Protein AF-A0AAV2WQS1-F1 (afdb_monomer_lite)

pLDDT: mean 81.06, std 15.72, range [41.22, 96.88]

Sequence (80 aa):
MSLYLRYESAVANSCGNHTGVFGLAKSHRLSPRDRAWWRESNDWLNAAYPDPATVDPTLFDRTLNPLDHLLVQGRCKRCA

Structure (mmCIF, N/CA/C/O backbone):
data_AF-A0AAV2WQS1-F1
#
_entry.id   AF-A0AAV2WQS1-F1
#
loop_
_atom_site.group_PDB
_atom_site.id
_atom_site.type_symbol
_atom_site.label_atom_id
_atom_site.label_alt_id
_atom_site.label_comp_id
_atom_site.label_asym_id
_atom_site.label_entity_id
_atom_site.label_seq_id
_atom_site.pdbx_PDB_ins_code
_atom_site.Cartn_x
_atom_site.Cartn_y
_atom_site.Cartn_z
_atom_site.occupancy
_atom_site.B_iso_or_equiv
_atom_site.auth_seq_id
_atom_site.auth_comp_id
_atom_site.auth_asym_id
_atom_site.auth_atom_id
_atom_site.pdbx_PDB_model_num
ATOM 1 N N . MET A 1 1 ? -3.563 22.720 -16.063 1.00 62.47 1 MET A N 1
ATOM 2 C CA . MET A 1 1 ? -3.757 21.310 -16.469 1.00 62.47 1 MET A CA 1
ATOM 3 C C . MET A 1 1 ? -2.690 20.478 -15.787 1.00 62.47 1 MET A C 1
ATOM 5 O O . MET A 1 1 ? -1.519 20.744 -16.016 1.00 62.47 1 MET A O 1
ATOM 9 N N . SER A 1 2 ? -3.077 19.544 -14.920 1.00 67.94 2 SER A N 1
ATOM 10 C CA . SER A 1 2 ? -2.133 18.647 -14.240 1.00 67.94 2 SER A CA 1
ATOM 11 C C . SER A 1 2 ? -1.953 17.372 -15.061 1.00 67.94 2 SER A C 1
ATOM 13 O O . SER A 1 2 ? -2.937 16.802 -15.531 1.00 67.94 2 SER A O 1
ATOM 15 N N . LEU A 1 3 ? -0.707 16.936 -15.249 1.00 83.06 3 LEU A N 1
ATOM 16 C CA . LEU A 1 3 ? -0.384 15.682 -15.926 1.00 83.06 3 LEU A CA 1
ATOM 17 C C . LEU A 1 3 ? -0.563 14.520 -14.943 1.00 83.06 3 LEU A C 1
ATOM 19 O O . LEU A 1 3 ? 0.117 14.467 -13.920 1.00 83.06 3 LEU A O 1
ATOM 23 N N . TYR A 1 4 ? -1.450 13.582 -15.263 1.00 76.75 4 TYR A N 1
ATOM 24 C CA . TYR A 1 4 ? -1.554 12.321 -14.534 1.00 76.75 4 TYR A CA 1
ATOM 25 C C . TYR A 1 4 ? -0.643 11.286 -15.188 1.00 76.75 4 TYR A C 1
ATOM 27 O O . TYR A 1 4 ? -0.860 10.888 -16.331 1.00 76.75 4 TYR A O 1
ATOM 35 N N . LEU A 1 5 ? 0.382 10.853 -14.454 1.00 78.38 5 LEU A N 1
ATOM 36 C CA . LEU A 1 5 ? 1.270 9.770 -14.864 1.00 78.38 5 LEU A CA 1
ATOM 37 C C . LEU A 1 5 ? 0.819 8.472 -14.199 1.00 78.38 5 LEU A C 1
ATOM 39 O O . LEU A 1 5 ? 0.747 8.381 -12.973 1.00 78.38 5 LEU A O 1
ATOM 43 N N . ARG A 1 6 ? 0.526 7.456 -15.013 1.00 79.75 6 ARG A N 1
ATOM 44 C CA . ARG A 1 6 ? 0.209 6.108 -14.541 1.00 79.75 6 ARG A CA 1
ATOM 45 C C . ARG A 1 6 ? 1.455 5.236 -14.630 1.00 79.75 6 ARG A C 1
ATOM 47 O O . ARG A 1 6 ? 2.010 5.060 -15.708 1.00 79.75 6 ARG A O 1
ATOM 54 N N . TYR A 1 7 ? 1.878 4.689 -13.493 1.00 79.81 7 TYR A N 1
ATOM 55 C CA . TYR A 1 7 ? 3.012 3.771 -13.426 1.00 79.81 7 TYR A CA 1
ATOM 56 C C . TYR A 1 7 ? 2.531 2.318 -13.504 1.00 79.81 7 TYR A C 1
ATOM 58 O O . TYR A 1 7 ? 1.901 1.803 -12.573 1.00 79.81 7 TYR A O 1
ATOM 66 N N . GLU A 1 8 ? 2.850 1.644 -14.606 1.00 85.38 8 GLU A N 1
ATOM 67 C CA . GLU A 1 8 ? 2.513 0.241 -14.842 1.00 85.38 8 GLU A CA 1
ATOM 68 C C . GLU A 1 8 ? 3.580 -0.480 -15.668 1.00 85.38 8 GLU A C 1
ATOM 70 O O . GLU A 1 8 ? 4.481 0.133 -16.239 1.00 85.38 8 GLU A O 1
ATOM 75 N N . SER A 1 9 ? 3.499 -1.809 -15.701 1.00 84.00 9 SER A N 1
ATOM 76 C CA . SER A 1 9 ? 4.377 -2.636 -16.517 1.00 84.00 9 SER A CA 1
ATOM 77 C C . SER A 1 9 ? 4.207 -2.306 -17.994 1.00 84.00 9 SER A C 1
ATOM 79 O O . SER A 1 9 ? 3.085 -2.240 -18.489 1.00 84.00 9 SER A O 1
ATOM 81 N N . ALA A 1 10 ? 5.318 -2.215 -18.724 1.00 86.19 10 ALA A N 1
ATOM 82 C CA . ALA A 1 10 ? 5.286 -2.096 -20.179 1.00 86.19 10 ALA A CA 1
ATOM 83 C C . ALA A 1 10 ? 4.708 -3.349 -20.872 1.00 86.19 10 ALA A C 1
ATOM 85 O O . ALA A 1 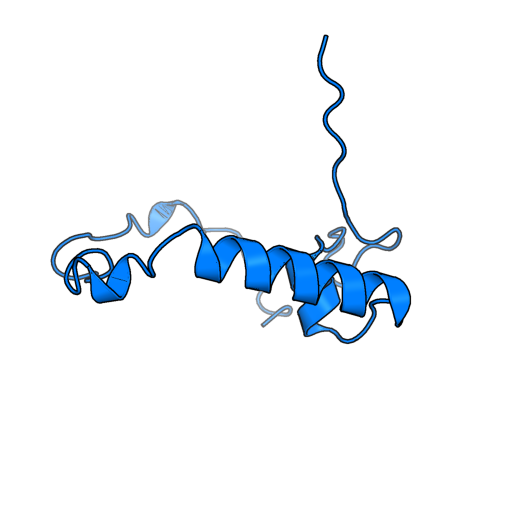10 ? 4.315 -3.278 -22.032 1.00 86.19 10 ALA A O 1
ATOM 86 N N . VAL A 1 11 ? 4.644 -4.491 -20.174 1.00 86.62 11 VAL A N 1
ATOM 87 C CA . VAL A 1 11 ? 4.181 -5.771 -20.722 1.00 86.62 11 VAL A CA 1
ATOM 88 C C . VAL A 1 11 ? 2.968 -6.265 -19.938 1.00 86.62 11 VAL A C 1
ATOM 90 O O . VAL A 1 11 ? 2.970 -6.285 -18.704 1.00 86.62 11 VAL A O 1
ATOM 93 N N . ALA A 1 12 ? 1.938 -6.7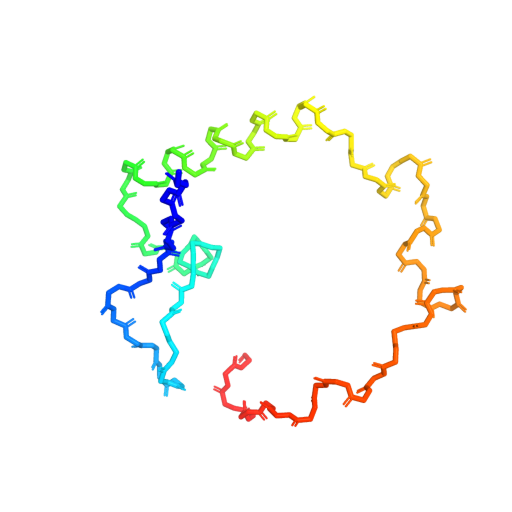02 -20.658 1.00 88.12 12 ALA A N 1
ATOM 94 C CA . ALA A 1 12 ? 0.766 -7.323 -20.062 1.00 88.12 12 ALA A CA 1
ATOM 95 C C . ALA A 1 12 ? 1.116 -8.657 -19.377 1.00 88.12 12 ALA A C 1
ATOM 97 O O . ALA A 1 12 ? 1.968 -9.422 -19.832 1.00 88.12 12 ALA A O 1
ATOM 98 N N . ASN A 1 13 ? 0.441 -8.961 -18.270 1.00 82.19 13 ASN A N 1
ATOM 99 C CA . ASN A 1 13 ? 0.541 -10.264 -17.621 1.00 82.19 13 ASN A CA 1
ATOM 100 C C . ASN A 1 13 ? -0.237 -11.347 -18.396 1.00 82.19 13 ASN A C 1
ATOM 102 O O . ASN A 1 13 ? -0.888 -11.071 -19.402 1.00 82.19 13 ASN A O 1
ATOM 106 N N . SER A 1 14 ? -0.202 -12.593 -17.913 1.00 83.19 14 SER A N 1
ATOM 107 C CA . SER A 1 14 ? -0.900 -13.736 -18.530 1.00 83.19 14 SER A CA 1
ATOM 108 C C . SER A 1 14 ? -2.419 -13.562 -18.649 1.00 83.19 14 SER A C 1
ATOM 110 O O . SER A 1 14 ? -3.063 -14.301 -19.388 1.00 83.19 14 SER A O 1
ATOM 112 N N . CYS A 1 15 ? -2.990 -12.592 -17.936 1.00 82.94 15 CYS A N 1
ATOM 113 C CA . CYS A 1 15 ? -4.409 -12.261 -17.941 1.00 82.94 15 CYS A CA 1
ATOM 114 C C . CYS A 1 15 ? -4.693 -11.004 -18.801 1.00 82.94 15 CYS A C 1
ATOM 116 O O . CYS A 1 15 ? -5.803 -10.484 -18.758 1.00 82.94 15 CYS A O 1
ATOM 118 N N . GLY A 1 16 ? -3.706 -10.506 -19.562 1.00 87.81 16 GLY A N 1
ATOM 119 C CA . GLY A 1 16 ? -3.823 -9.346 -20.455 1.00 87.81 16 GLY A CA 1
ATOM 120 C C . GLY A 1 16 ? -3.692 -7.980 -19.771 1.00 87.81 16 GLY A C 1
ATOM 121 O O . GLY A 1 16 ? -3.814 -6.956 -20.435 1.00 87.81 16 GLY A O 1
ATOM 122 N N . ASN A 1 17 ? -3.422 -7.935 -18.462 1.00 85.69 17 ASN A N 1
ATOM 123 C CA . ASN A 1 17 ? -3.407 -6.685 -17.697 1.00 85.69 17 ASN A CA 1
ATOM 124 C C . ASN A 1 17 ? -1.994 -6.111 -17.545 1.00 85.69 17 ASN A C 1
ATOM 126 O O . ASN A 1 17 ? -1.062 -6.832 -17.182 1.00 85.69 17 ASN A O 1
ATOM 130 N N . HIS A 1 18 ? -1.854 -4.795 -17.711 1.00 87.69 18 HIS A N 1
ATOM 131 C CA . HIS A 1 18 ? -0.633 -4.067 -17.365 1.00 87.69 18 HIS A CA 1
ATOM 132 C C . HIS A 1 18 ? -0.563 -3.863 -15.848 1.00 87.69 18 HIS A C 1
ATOM 134 O O . HIS A 1 18 ? -1.321 -3.102 -15.247 1.00 87.69 18 HIS A O 1
ATOM 140 N N . THR A 1 19 ? 0.322 -4.618 -15.199 1.00 87.75 19 THR A N 1
ATOM 141 C CA . THR A 1 19 ? 0.427 -4.645 -13.737 1.00 87.75 19 THR A CA 1
ATOM 142 C C . THR A 1 19 ? 0.970 -3.318 -13.200 1.00 87.75 19 THR A C 1
ATOM 144 O O . THR A 1 19 ? 2.063 -2.907 -13.578 1.00 87.75 19 THR A O 1
ATOM 147 N N . GLY A 1 20 ? 0.248 -2.672 -12.281 1.00 87.56 20 GLY A N 1
ATOM 148 C CA . GLY A 1 20 ? 0.706 -1.449 -11.607 1.00 87.56 20 GLY A CA 1
ATOM 149 C C . GLY A 1 20 ? 1.891 -1.666 -10.651 1.00 87.56 20 GLY A C 1
ATOM 150 O O . GLY A 1 20 ? 2.255 -2.803 -10.333 1.00 87.56 20 GLY A O 1
ATOM 151 N N . VAL A 1 21 ? 2.456 -0.570 -10.132 1.00 83.44 21 VAL A N 1
ATOM 152 C CA . VAL A 1 21 ? 3.663 -0.571 -9.272 1.00 83.44 21 VAL A CA 1
ATOM 153 C C . VAL A 1 21 ? 3.619 -1.583 -8.116 1.00 83.44 21 VAL A C 1
ATOM 155 O O . VAL A 1 21 ? 4.594 -2.292 -7.881 1.00 83.44 21 VAL A O 1
ATOM 158 N N . PHE A 1 22 ? 2.478 -1.729 -7.433 1.00 83.69 22 PHE A N 1
ATOM 159 C CA . PHE A 1 22 ? 2.354 -2.650 -6.297 1.00 83.69 22 PHE A CA 1
ATOM 160 C C . PHE A 1 22 ? 2.407 -4.122 -6.709 1.00 83.69 22 PHE A C 1
ATOM 162 O O . PHE A 1 22 ? 2.958 -4.949 -5.983 1.00 83.69 22 PHE A O 1
ATOM 169 N N . GLY A 1 23 ? 1.862 -4.467 -7.876 1.00 85.25 23 GLY A N 1
ATOM 170 C CA . GLY A 1 23 ? 1.978 -5.825 -8.402 1.00 85.25 23 GLY A CA 1
ATOM 171 C C . GLY A 1 23 ? 3.395 -6.115 -8.903 1.00 85.25 23 GLY A C 1
ATOM 172 O O . GLY A 1 23 ? 3.913 -7.207 -8.679 1.00 85.25 23 GLY A O 1
ATOM 173 N N . LEU A 1 24 ? 4.063 -5.118 -9.494 1.00 83.62 24 LEU A N 1
ATOM 174 C CA . LEU A 1 24 ? 5.464 -5.235 -9.901 1.00 83.62 24 LEU A CA 1
ATOM 175 C C . LEU A 1 24 ? 6.396 -5.452 -8.705 1.00 83.62 24 LEU A C 1
ATOM 177 O O . LEU A 1 24 ? 7.219 -6.369 -8.744 1.00 83.62 24 LEU A O 1
ATOM 181 N N . ALA A 1 25 ? 6.217 -4.679 -7.632 1.00 85.81 25 ALA A N 1
ATOM 182 C CA . ALA A 1 25 ? 6.977 -4.824 -6.394 1.00 85.81 25 ALA A CA 1
ATOM 183 C C . ALA A 1 25 ? 6.841 -6.236 -5.800 1.00 85.81 25 ALA A C 1
ATOM 185 O O . ALA A 1 25 ? 7.848 -6.860 -5.469 1.00 85.81 25 ALA A O 1
ATOM 186 N N . LYS A 1 26 ? 5.614 -6.779 -5.748 1.00 84.38 26 LYS A N 1
ATOM 187 C CA . LYS A 1 26 ? 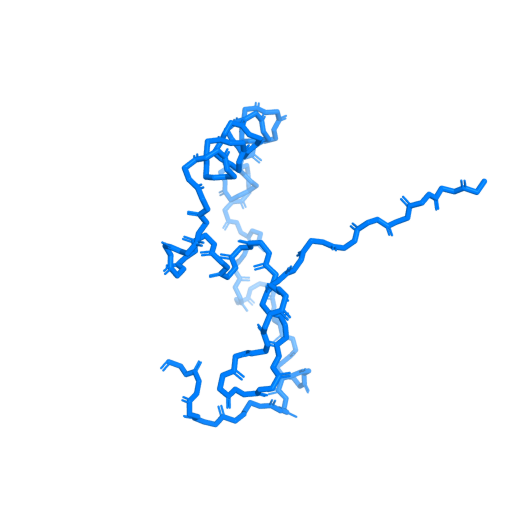5.348 -8.153 -5.277 1.00 84.38 26 LYS A CA 1
ATOM 188 C C . LYS A 1 26 ? 5.966 -9.230 -6.169 1.00 84.38 26 LYS A C 1
ATOM 190 O O . LYS A 1 26 ? 6.359 -10.276 -5.675 1.00 84.38 26 LYS A O 1
ATOM 195 N N . SER A 1 27 ? 6.060 -8.981 -7.473 1.00 83.19 27 SER A N 1
ATOM 196 C CA . SER A 1 27 ? 6.661 -9.925 -8.425 1.00 83.19 27 SER A CA 1
ATOM 197 C C . SER A 1 27 ? 8.195 -9.913 -8.445 1.00 83.19 27 SER A C 1
ATOM 199 O O . SER A 1 27 ? 8.785 -10.662 -9.218 1.00 83.19 27 SER A O 1
ATOM 201 N N . HIS A 1 28 ? 8.846 -9.058 -7.644 1.00 79.25 28 HIS A N 1
ATOM 202 C CA . HIS A 1 28 ? 10.303 -8.862 -7.638 1.00 79.25 28 HIS A CA 1
ATOM 203 C C . HIS A 1 28 ? 10.899 -8.466 -9.005 1.00 79.25 28 HIS A C 1
ATOM 205 O O . HIS A 1 28 ? 12.070 -8.717 -9.271 1.00 79.25 28 HIS A O 1
ATOM 211 N N . ARG A 1 29 ? 10.104 -7.825 -9.876 1.00 81.25 29 ARG A N 1
ATOM 212 C CA . ARG A 1 29 ? 10.517 -7.422 -11.236 1.00 81.25 29 ARG A CA 1
ATOM 213 C C . ARG A 1 29 ? 10.950 -5.963 -11.367 1.00 81.25 29 ARG A C 1
ATOM 215 O O . ARG A 1 29 ? 11.266 -5.523 -12.468 1.00 81.25 29 ARG A O 1
ATOM 222 N N . LEU A 1 30 ? 10.931 -5.200 -10.277 1.00 84.06 30 LEU A N 1
ATOM 223 C CA . LEU A 1 30 ? 11.443 -3.831 -10.281 1.00 84.06 30 LEU A CA 1
ATOM 224 C C . LEU A 1 30 ? 12.963 -3.839 -10.445 1.00 84.06 30 LEU A C 1
ATOM 226 O O . LEU A 1 30 ? 13.648 -4.680 -9.857 1.00 84.06 30 LEU A O 1
ATOM 230 N N . SER A 1 31 ? 13.491 -2.868 -11.194 1.00 86.19 31 SER A N 1
ATOM 231 C CA . SER A 1 31 ? 14.930 -2.619 -11.182 1.00 86.19 31 SER A CA 1
ATOM 232 C C . SER A 1 31 ? 15.382 -2.268 -9.752 1.00 86.19 31 SER A C 1
ATOM 234 O O . SER A 1 31 ? 14.570 -1.794 -8.948 1.00 86.19 31 SER A O 1
ATOM 236 N N . PRO A 1 32 ? 16.667 -2.449 -9.398 1.00 91.12 32 PRO A N 1
ATOM 237 C CA . PRO A 1 32 ? 17.159 -2.066 -8.075 1.00 91.12 32 PRO A CA 1
ATOM 238 C C . PRO A 1 32 ? 16.861 -0.602 -7.718 1.00 91.12 32 PRO A C 1
ATOM 240 O O . PRO A 1 32 ? 16.469 -0.317 -6.586 1.00 91.12 32 PRO A O 1
ATOM 243 N N . ARG A 1 33 ? 16.969 0.309 -8.697 1.00 91.25 33 ARG A N 1
ATOM 244 C CA . ARG A 1 33 ? 16.649 1.735 -8.538 1.00 91.25 33 ARG A CA 1
ATOM 245 C C . ARG A 1 33 ? 15.166 1.956 -8.246 1.00 91.25 33 ARG A C 1
ATOM 247 O O . ARG A 1 33 ? 14.836 2.665 -7.301 1.00 91.25 33 ARG A O 1
ATOM 254 N N . ASP A 1 34 ? 14.282 1.331 -9.021 1.00 88.44 34 ASP A N 1
ATOM 255 C CA . ASP A 1 34 ? 12.833 1.477 -8.826 1.00 88.44 34 ASP A CA 1
ATOM 256 C C . ASP A 1 34 ? 12.387 0.873 -7.493 1.00 88.44 34 ASP A C 1
ATOM 258 O O . ASP A 1 34 ? 11.515 1.415 -6.816 1.00 88.44 34 ASP A O 1
ATOM 262 N N . ARG A 1 35 ? 13.014 -0.235 -7.076 1.00 90.50 35 ARG A N 1
ATOM 263 C CA . ARG A 1 35 ? 12.761 -0.854 -5.772 1.00 90.50 35 ARG A CA 1
ATOM 264 C C . ARG A 1 35 ? 13.165 0.068 -4.621 1.00 90.50 35 ARG A C 1
ATOM 266 O O . ARG A 1 35 ? 12.415 0.148 -3.650 1.00 90.50 35 ARG A O 1
ATOM 273 N N . ALA A 1 36 ? 14.328 0.717 -4.706 1.00 92.75 36 ALA A N 1
ATOM 274 C CA . ALA A 1 36 ? 14.786 1.664 -3.690 1.00 92.75 36 ALA A CA 1
ATOM 275 C C . ALA A 1 36 ? 13.816 2.847 -3.574 1.00 92.75 36 ALA A C 1
ATOM 277 O O . ALA A 1 36 ? 13.284 3.093 -2.495 1.00 92.75 36 ALA A O 1
ATOM 278 N N . TRP A 1 37 ? 13.468 3.466 -4.708 1.00 91.06 37 TRP A N 1
ATOM 279 C CA . TRP A 1 37 ? 12.496 4.559 -4.748 1.00 91.06 37 TRP A CA 1
ATOM 280 C C . TRP A 1 37 ? 11.125 4.160 -4.178 1.00 91.06 37 TRP A C 1
ATOM 282 O O . TRP A 1 37 ? 10.548 4.892 -3.372 1.00 91.06 37 TRP A O 1
ATOM 292 N N . TRP A 1 38 ? 10.609 2.982 -4.554 1.00 90.88 38 TRP A N 1
ATOM 293 C CA . TRP A 1 38 ? 9.337 2.465 -4.041 1.00 90.88 38 TRP A CA 1
ATOM 294 C C . TRP A 1 38 ? 9.372 2.263 -2.521 1.00 90.88 38 TRP A C 1
ATOM 296 O O . TRP A 1 38 ? 8.396 2.579 -1.842 1.00 90.88 38 TRP A O 1
ATOM 306 N N . ARG A 1 39 ? 10.483 1.750 -1.971 1.00 94.00 39 ARG A N 1
ATOM 307 C CA . ARG A 1 39 ? 10.645 1.573 -0.521 1.00 94.00 39 ARG A CA 1
ATOM 308 C C . ARG A 1 39 ? 10.693 2.904 0.210 1.00 94.00 39 ARG A C 1
ATOM 310 O O . ARG A 1 39 ? 9.871 3.104 1.093 1.00 94.00 39 ARG A O 1
ATOM 317 N N . GLU A 1 40 ? 11.580 3.803 -0.199 1.00 96.06 40 GLU A N 1
ATOM 318 C CA . GLU A 1 40 ? 11.755 5.112 0.441 1.00 96.06 40 GLU A CA 1
ATOM 319 C C . GLU 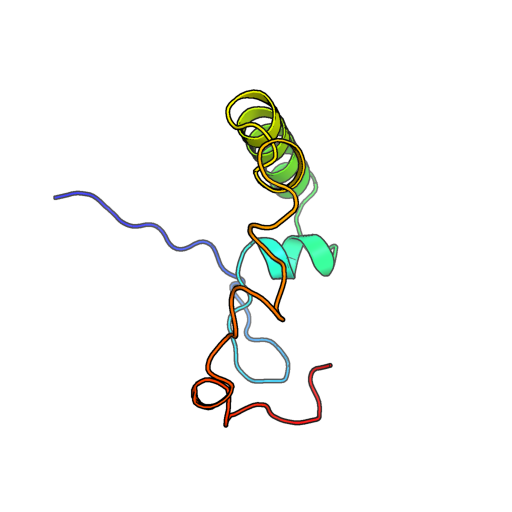A 1 40 ? 10.453 5.919 0.445 1.00 96.06 40 GLU A C 1
ATOM 321 O O . GLU A 1 40 ? 10.068 6.482 1.468 1.00 96.06 40 GLU A O 1
ATOM 326 N N . SER A 1 41 ? 9.724 5.909 -0.674 1.00 93.56 41 SER A N 1
ATOM 327 C CA . SER A 1 41 ? 8.447 6.620 -0.790 1.00 93.56 41 SER A CA 1
ATOM 328 C C . SER A 1 41 ? 7.374 6.044 0.141 1.00 93.56 41 SER A C 1
ATOM 330 O O . SER 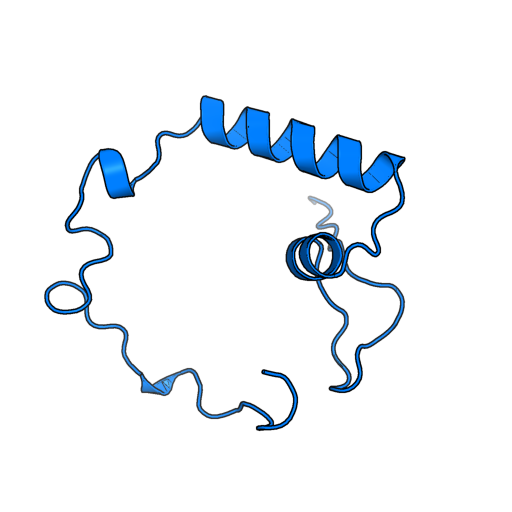A 1 41 ? 6.641 6.799 0.778 1.00 93.56 41 SER A O 1
ATOM 332 N N . ASN A 1 42 ? 7.278 4.713 0.249 1.00 93.06 42 ASN A N 1
ATOM 333 C CA . ASN A 1 42 ? 6.327 4.084 1.169 1.00 93.06 42 ASN A CA 1
ATOM 334 C C . ASN A 1 42 ? 6.727 4.278 2.631 1.00 93.06 42 ASN A C 1
ATOM 336 O O . ASN A 1 42 ? 5.854 4.474 3.467 1.00 93.06 42 ASN A O 1
ATOM 340 N N . ASP A 1 43 ? 8.021 4.232 2.946 1.00 96.12 43 ASP A N 1
ATOM 341 C CA . ASP A 1 43 ? 8.509 4.454 4.307 1.00 96.12 43 ASP A CA 1
ATOM 342 C C . ASP A 1 43 ? 8.212 5.899 4.752 1.00 96.12 43 ASP A C 1
ATOM 344 O O . ASP A 1 43 ? 7.744 6.110 5.870 1.00 96.12 43 ASP A O 1
ATOM 348 N N . TRP A 1 44 ? 8.360 6.883 3.853 1.00 96.62 44 TRP A N 1
ATOM 349 C CA . TRP A 1 44 ? 7.933 8.263 4.109 1.00 96.62 44 TRP A CA 1
ATOM 350 C C . TRP A 1 44 ? 6.422 8.370 4.361 1.00 96.62 44 TRP A C 1
ATOM 352 O O . TRP A 1 44 ? 6.008 9.016 5.323 1.00 96.62 44 TRP A O 1
ATOM 362 N N . LEU A 1 45 ? 5.592 7.707 3.547 1.00 93.81 45 LEU A N 1
ATOM 363 C CA . LEU A 1 45 ? 4.135 7.710 3.730 1.00 93.81 45 LEU A CA 1
ATOM 364 C C . LEU A 1 45 ? 3.707 7.040 5.040 1.00 93.81 45 LEU A C 1
ATOM 366 O O . LEU A 1 45 ? 2.855 7.580 5.735 1.00 93.81 45 LEU A O 1
ATOM 370 N N . ASN A 1 46 ? 4.319 5.913 5.402 1.00 93.88 46 ASN A N 1
ATOM 371 C CA . ASN A 1 46 ? 4.046 5.227 6.667 1.00 93.88 46 ASN A CA 1
ATOM 372 C C . ASN A 1 46 ? 4.421 6.088 7.883 1.00 93.88 46 ASN A C 1
ATOM 374 O O . ASN A 1 46 ? 3.790 5.982 8.929 1.00 93.88 46 ASN A O 1
ATOM 378 N N . ALA A 1 47 ? 5.449 6.934 7.762 1.00 96.00 47 ALA A N 1
ATOM 379 C CA . ALA A 1 47 ? 5.816 7.880 8.811 1.00 96.00 47 ALA A CA 1
ATOM 380 C C . ALA A 1 47 ? 4.869 9.092 8.864 1.00 96.00 47 ALA A C 1
ATOM 382 O O . ALA A 1 47 ? 4.578 9.599 9.945 1.00 96.00 47 ALA A O 1
ATOM 383 N N . ALA A 1 48 ? 4.399 9.566 7.706 1.00 96.88 48 ALA A N 1
ATOM 384 C CA . ALA A 1 48 ? 3.516 10.726 7.606 1.00 96.88 48 ALA A CA 1
ATOM 385 C C . ALA A 1 48 ? 2.067 10.419 8.015 1.00 96.88 48 ALA A C 1
ATOM 387 O O . ALA A 1 48 ? 1.380 11.295 8.543 1.00 96.88 48 ALA A O 1
ATOM 388 N N . TYR A 1 49 ? 1.602 9.193 7.768 1.00 93.88 49 TYR A N 1
ATOM 389 C CA . TYR A 1 49 ? 0.223 8.777 7.993 1.00 93.88 49 TYR A CA 1
ATOM 390 C C . TYR A 1 49 ? 0.172 7.582 8.951 1.00 93.88 49 TYR A C 1
ATOM 392 O O . TYR A 1 49 ? 0.652 6.505 8.592 1.00 93.88 49 TYR A O 1
ATOM 400 N N . PRO A 1 50 ? -0.427 7.741 10.148 1.00 94.44 50 PRO A N 1
ATOM 401 C C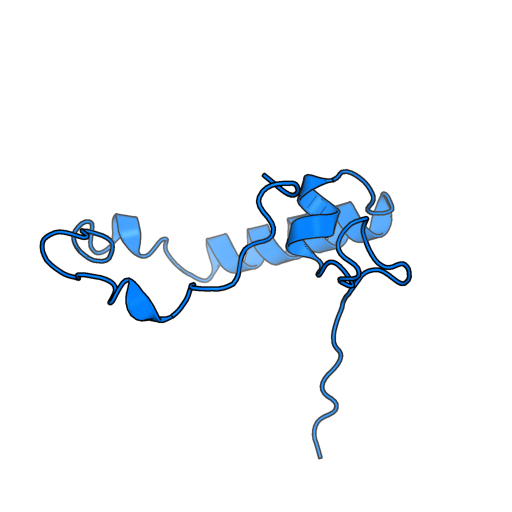A . PRO A 1 50 ? -0.638 6.630 11.066 1.00 94.44 50 PRO A CA 1
ATOM 402 C C . PRO A 1 50 ? -1.422 5.501 10.403 1.00 94.44 50 PRO A C 1
ATOM 404 O O . PRO A 1 50 ? -2.353 5.761 9.638 1.00 94.44 50 PRO A O 1
ATOM 407 N N . ASP A 1 51 ? -1.084 4.258 10.747 1.00 91.88 51 ASP A N 1
ATOM 408 C CA . ASP A 1 51 ? -1.879 3.107 10.333 1.00 91.88 51 ASP A CA 1
ATOM 409 C C . ASP A 1 51 ? -3.304 3.266 10.890 1.00 91.88 51 ASP A C 1
ATOM 411 O O . ASP A 1 51 ? -3.491 3.246 12.115 1.00 91.88 51 ASP A O 1
ATOM 415 N N . PRO A 1 52 ? -4.323 3.420 10.030 1.00 91.94 52 PRO A N 1
ATOM 416 C CA . PRO A 1 52 ? -5.680 3.654 10.489 1.00 91.94 52 PRO A CA 1
ATOM 417 C C . PRO A 1 52 ? -6.229 2.477 11.307 1.00 91.94 52 PRO A C 1
ATOM 419 O O . PRO A 1 52 ? -7.055 2.707 12.183 1.00 91.94 52 PRO A O 1
ATOM 422 N N . ALA A 1 53 ? -5.721 1.252 11.113 1.00 90.31 53 ALA A N 1
ATOM 423 C CA . ALA A 1 53 ? -6.097 0.096 11.929 1.00 90.31 53 ALA A CA 1
ATOM 424 C C . ALA A 1 53 ? -5.575 0.182 13.374 1.00 90.31 53 ALA A C 1
ATOM 426 O O . ALA A 1 53 ? -6.102 -0.483 14.263 1.00 90.31 53 ALA A O 1
ATOM 427 N N . THR A 1 54 ? -4.540 0.991 13.623 1.00 93.38 54 THR A N 1
ATOM 428 C CA . THR A 1 54 ? -4.021 1.243 14.979 1.00 93.38 54 THR A CA 1
ATOM 429 C C . THR A 1 54 ? -4.744 2.389 15.680 1.00 93.38 54 THR A C 1
ATOM 431 O O . THR A 1 54 ? -4.821 2.398 16.906 1.00 93.38 54 THR A O 1
ATOM 434 N N . VAL A 1 55 ? -5.293 3.336 14.912 1.00 96.06 55 VAL A N 1
ATOM 435 C CA . VAL A 1 55 ? -6.108 4.447 15.424 1.00 96.06 55 VAL A CA 1
ATOM 436 C C . VAL A 1 55 ? -7.527 3.975 15.749 1.00 96.06 55 VAL A C 1
ATOM 438 O O . VAL A 1 55 ? -8.041 4.279 16.822 1.00 96.06 55 VAL A O 1
ATOM 441 N N . ASP A 1 56 ? -8.141 3.215 14.842 1.00 94.44 56 ASP A N 1
ATOM 442 C CA . ASP A 1 56 ? -9.456 2.603 15.019 1.00 94.44 56 ASP A CA 1
ATOM 443 C C . ASP A 1 56 ? -9.434 1.148 14.512 1.00 94.44 56 ASP A C 1
ATOM 445 O O . ASP A 1 56 ? -9.559 0.895 13.307 1.00 94.44 56 ASP A O 1
ATOM 449 N N . PRO A 1 57 ? -9.312 0.164 15.423 1.00 92.06 57 PRO A N 1
ATOM 450 C CA . PRO A 1 57 ? -9.301 -1.251 15.059 1.00 92.06 57 PRO A CA 1
ATOM 451 C C . PRO A 1 57 ? -10.595 -1.746 14.401 1.00 92.06 57 PRO A C 1
ATOM 453 O O . PRO A 1 57 ? -10.587 -2.797 13.758 1.00 92.06 57 PRO A O 1
ATOM 456 N N . THR A 1 58 ? -11.709 -1.020 14.545 1.00 93.44 58 THR A N 1
ATOM 457 C CA . THR A 1 58 ? -13.011 -1.412 13.986 1.00 93.44 58 THR A CA 1
ATOM 458 C C . THR A 1 58 ? -13.177 -1.002 12.525 1.00 93.44 58 THR A C 1
ATOM 460 O O . THR A 1 58 ? -14.057 -1.515 11.834 1.00 93.44 58 THR A O 1
ATOM 463 N N . LEU A 1 59 ? -12.295 -0.138 12.007 1.00 89.88 59 LEU A N 1
ATOM 464 C CA . LEU A 1 59 ? -12.416 0.442 10.669 1.00 89.88 59 LEU A CA 1
ATOM 465 C C . LEU A 1 59 ? -12.505 -0.612 9.555 1.00 89.88 59 LEU A C 1
ATOM 467 O O . LEU A 1 59 ? -13.249 -0.448 8.589 1.00 89.88 59 LEU A O 1
ATOM 471 N N . PHE A 1 60 ? -11.771 -1.716 9.691 1.00 88.12 60 PHE A N 1
ATOM 472 C CA . PHE A 1 60 ? -11.774 -2.811 8.716 1.00 88.12 60 PHE A CA 1
ATOM 473 C C . PHE A 1 60 ? -12.573 -4.038 9.178 1.00 88.12 60 PHE A C 1
ATOM 475 O O . PHE A 1 60 ? -12.501 -5.090 8.533 1.00 88.12 60 PHE A O 1
ATOM 482 N N . ASP A 1 61 ? -13.338 -3.924 10.268 1.00 89.75 61 ASP A N 1
ATOM 483 C CA . ASP A 1 61 ? -14.234 -4.980 10.725 1.00 89.75 61 ASP A CA 1
ATOM 484 C C . ASP A 1 61 ? -15.364 -5.165 9.707 1.00 89.75 61 ASP A C 1
ATOM 486 O O . ASP A 1 61 ? -16.194 -4.287 9.496 1.00 89.75 61 ASP A O 1
ATOM 490 N N . ARG A 1 62 ? -15.408 -6.334 9.066 1.00 88.00 62 ARG A N 1
ATOM 491 C CA . ARG A 1 62 ? -16.404 -6.646 8.029 1.00 88.00 62 ARG A CA 1
ATOM 492 C C . ARG A 1 62 ? -17.790 -6.964 8.579 1.00 88.00 62 ARG A C 1
ATOM 494 O O . ARG A 1 62 ? -18.735 -7.022 7.799 1.00 88.00 62 ARG A O 1
ATOM 501 N N . THR A 1 63 ? -17.906 -7.213 9.880 1.00 89.75 63 THR A N 1
ATOM 502 C CA . THR A 1 63 ? -19.199 -7.375 10.552 1.00 89.75 63 THR A CA 1
ATOM 503 C C . THR A 1 63 ? -19.862 -6.020 10.790 1.00 89.75 63 THR A C 1
ATOM 505 O O . THR A 1 63 ? -21.081 -5.919 10.679 1.00 89.75 63 THR A O 1
ATOM 508 N N . LEU A 1 64 ? -19.058 -4.979 11.033 1.00 89.00 64 LEU A N 1
ATOM 509 C CA . LEU A 1 64 ? -19.510 -3.598 11.225 1.00 89.00 64 LEU A CA 1
ATOM 510 C C . LEU A 1 64 ? -19.594 -2.826 9.899 1.00 89.00 64 LEU A C 1
ATOM 512 O O . LEU A 1 64 ? -20.554 -2.096 9.669 1.00 89.00 64 LEU A O 1
ATOM 516 N N . ASN A 1 65 ? -18.624 -3.045 9.007 1.00 86.00 65 ASN A N 1
ATOM 517 C CA . ASN A 1 65 ? -18.477 -2.392 7.707 1.00 86.00 65 ASN A CA 1
ATOM 518 C C . ASN A 1 65 ? -18.541 -3.440 6.578 1.00 86.00 65 ASN A C 1
ATOM 520 O O . ASN A 1 65 ? -17.508 -3.801 5.994 1.00 86.00 65 ASN A O 1
ATOM 524 N N . PRO A 1 66 ? -19.731 -3.986 6.267 1.00 83.38 66 PRO A N 1
ATOM 525 C CA . PRO A 1 66 ? -19.872 -4.988 5.221 1.00 83.38 66 PRO A CA 1
ATOM 526 C C . PRO A 1 66 ? -19.533 -4.383 3.853 1.00 83.38 66 PRO A C 1
ATOM 528 O O . PRO A 1 66 ? -20.104 -3.379 3.430 1.00 83.38 66 PRO A O 1
ATOM 531 N N . LEU A 1 67 ? -18.601 -5.013 3.136 1.00 71.81 67 LEU A N 1
ATOM 532 C CA . LEU A 1 67 ? -18.371 -4.716 1.724 1.00 71.81 67 LEU A CA 1
ATOM 533 C C . LEU A 1 67 ? -19.489 -5.383 0.925 1.00 71.81 67 LEU A C 1
ATOM 535 O O . LEU A 1 67 ? -19.630 -6.603 0.988 1.00 71.81 67 LEU A O 1
ATOM 539 N N . ASP A 1 68 ? -20.255 -4.612 0.157 1.00 53.28 68 ASP A N 1
ATOM 540 C CA . ASP A 1 68 ? -21.196 -5.189 -0.799 1.00 53.28 68 ASP A CA 1
ATOM 541 C C . ASP A 1 68 ? -20.412 -6.058 -1.804 1.00 53.28 68 ASP A C 1
ATOM 543 O O . ASP A 1 68 ? -19.626 -5.577 -2.626 1.00 53.28 68 ASP A O 1
ATOM 547 N N . HIS A 1 69 ? -20.565 -7.377 -1.687 1.00 54.44 69 HIS A N 1
ATOM 548 C CA . HIS A 1 69 ? -19.814 -8.378 -2.442 1.00 54.44 69 HIS A CA 1
ATOM 549 C C . HIS A 1 69 ? -20.141 -8.380 -3.952 1.00 54.44 69 HIS A C 1
ATOM 551 O O . HIS A 1 69 ? -19.559 -9.168 -4.703 1.00 54.44 69 HIS A O 1
ATOM 557 N N . LEU A 1 70 ? -21.043 -7.511 -4.422 1.00 45.97 70 LEU A N 1
ATOM 558 C CA . LEU A 1 70 ? -21.542 -7.497 -5.798 1.00 45.97 70 LEU A CA 1
ATOM 559 C C . LEU A 1 70 ? -20.621 -6.836 -6.839 1.00 45.97 70 LEU A C 1
ATOM 561 O O . LEU A 1 70 ? -20.830 -7.049 -8.031 1.00 45.97 70 LEU A O 1
ATOM 565 N N . LEU A 1 71 ? -19.559 -6.119 -6.457 1.00 47.00 71 LEU A N 1
ATOM 566 C CA . LEU A 1 71 ? -18.690 -5.433 -7.435 1.00 47.00 71 LEU A CA 1
ATOM 567 C C . LEU A 1 71 ? -17.480 -6.245 -7.937 1.00 47.00 71 LEU A C 1
ATOM 569 O O . LEU A 1 71 ? -16.672 -5.730 -8.707 1.00 47.00 71 LEU A O 1
ATOM 573 N N . VAL A 1 72 ? -17.340 -7.523 -7.560 1.00 47.75 72 VAL A N 1
ATOM 574 C CA . VAL A 1 72 ? -16.231 -8.386 -8.033 1.00 47.75 72 VAL A CA 1
ATOM 575 C C . VAL A 1 72 ? -16.746 -9.658 -8.713 1.00 47.75 72 VAL A C 1
ATOM 577 O O . VAL A 1 72 ? -16.220 -10.752 -8.512 1.00 47.75 72 VAL A O 1
ATOM 580 N N . GLN A 1 73 ? -17.768 -9.543 -9.561 1.00 46.12 73 GLN A N 1
ATOM 581 C CA . GLN A 1 73 ? -18.100 -10.611 -10.508 1.00 46.12 73 GLN A CA 1
ATOM 582 C C . GLN A 1 73 ? -17.334 -10.409 -11.816 1.00 46.12 73 GLN A C 1
ATOM 584 O O . GLN A 1 73 ? -17.838 -9.870 -12.794 1.00 46.12 73 GLN A O 1
ATOM 589 N N . GLY A 1 74 ? -16.068 -10.831 -11.808 1.00 47.25 74 GLY A N 1
ATOM 590 C CA . GLY A 1 74 ? -15.218 -10.767 -12.995 1.00 47.25 74 GLY A CA 1
ATOM 591 C C . GLY A 1 74 ? -13.777 -11.214 -12.775 1.00 47.25 74 GLY A C 1
ATOM 592 O O . GLY A 1 74 ? -12.862 -10.564 -13.267 1.00 47.25 74 GLY A O 1
ATOM 593 N N . ARG A 1 75 ? -13.524 -12.289 -12.012 1.00 50.56 75 ARG A N 1
ATOM 594 C CA . ARG A 1 75 ? -12.168 -12.858 -11.903 1.00 50.56 75 ARG A CA 1
ATOM 595 C C . ARG A 1 75 ? -12.040 -14.150 -12.700 1.00 50.56 75 ARG A C 1
ATOM 597 O O . ARG A 1 75 ? -12.674 -15.156 -12.391 1.00 50.56 75 ARG A O 1
ATOM 604 N N . CYS A 1 76 ? -11.152 -14.118 -13.694 1.00 45.09 76 CYS A N 1
ATOM 605 C CA . CYS A 1 76 ? -10.544 -15.305 -14.281 1.00 45.09 76 CYS A CA 1
ATOM 606 C C . CYS A 1 76 ? -9.909 -16.138 -13.154 1.00 45.09 76 CYS A C 1
ATOM 608 O O . CYS A 1 76 ? -9.020 -15.661 -12.448 1.00 45.09 76 CYS A O 1
ATOM 610 N N . LYS A 1 77 ? -10.362 -17.384 -12.975 1.00 52.41 77 LYS A N 1
ATOM 611 C CA . LYS A 1 77 ? -9.953 -18.284 -11.877 1.00 52.41 77 LYS A CA 1
ATOM 612 C C . LYS A 1 77 ? -8.483 -18.747 -11.940 1.00 52.41 77 LYS A C 1
ATOM 614 O O . LYS A 1 77 ? -8.078 -19.567 -11.129 1.00 52.41 77 LYS A O 1
ATOM 619 N N . ARG A 1 78 ? -7.690 -18.256 -12.900 1.00 48.84 78 ARG A N 1
ATOM 620 C CA . ARG A 1 78 ? -6.316 -18.714 -13.181 1.00 48.84 78 ARG A CA 1
ATOM 621 C C . ARG A 1 78 ? -5.211 -17.781 -12.670 1.00 48.84 78 ARG A C 1
ATOM 623 O O . ARG A 1 78 ? -4.045 -18.070 -12.901 1.00 48.84 78 ARG A O 1
ATOM 630 N N . CYS A 1 79 ? -5.572 -16.664 -12.036 1.00 47.94 79 CYS A N 1
ATOM 631 C CA . CYS A 1 79 ? -4.649 -15.580 -11.672 1.00 47.94 79 CYS A CA 1
ATOM 632 C C . CYS A 1 79 ? -4.537 -15.365 -10.139 1.00 47.94 79 CYS A C 1
ATOM 634 O O . CYS A 1 79 ? -4.252 -14.243 -9.721 1.00 47.94 79 CYS A O 1
ATOM 636 N N . ALA A 1 80 ? -4.821 -16.391 -9.320 1.00 41.22 80 ALA A N 1
ATOM 637 C CA . ALA A 1 80 ? -4.650 -16.378 -7.859 1.00 41.22 80 ALA A CA 1
ATOM 638 C C . ALA A 1 80 ? -3.354 -17.086 -7.452 1.00 41.22 80 ALA A C 1
ATOM 640 O O . ALA A 1 80 ? -3.055 -18.126 -8.081 1.00 41.22 80 ALA A O 1
#

Secondary structure (DSSP, 8-state):
-------EEEEE-TTS-EEEHHHHHHTT-S-HHHHHHHHHHHHHHHHHS--HHHH-TTTT-TTTS---GGGG----TT--

Radius of gyration: 16.89 Å; chains: 1; bounding box: 39×40×36 Å

Foldseek 3Di:
DDDDDFAFAPDADPVRDTHGPVVCQVVVNDDPVSNVVVVVVVVVVCVVDPDVCVVPVCPPPCVVVPDPPPPPPDDDPPPD

Organism: Mycolicibacterium neoaurum (NCBI:txid1795)